Protein AF-A0A9W6T6C4-F1 (afdb_monomer_lite)

Secondary structure (DSSP, 8-state):
---EEEEEEEE-----S-----------------------S-------EEEEEETT--HHHHHHHHHHHHT--GGGEEEEEEPTTS-EEEEPTTS-HHHHHTTS-TTSPEEEEEEE-SS-HHHHHH-------

pLDDT: mean 76.86, std 20.67, range [33.38, 95.81]

Sequence (133 aa):
MVILLLLRITPLVKAQEDEEEFVIVENGKSSHTDESLEADKSAHKSTSFDFWFSVTGDFKGLTKKIGEQIDVDPDFLRLFVITQNNTRLSLKRDQNFRKLLDRVPKSQTVEIQYEVLKVTLSQFEEMVLYQYG

Structure (mmCIF, N/CA/C/O backbone):
data_AF-A0A9W6T6C4-F1
#
_entry.id   AF-A0A9W6T6C4-F1
#
loop_
_atom_site.group_PDB
_atom_site.id
_atom_site.type_symbol
_atom_site.label_atom_id
_atom_site.label_alt_id
_atom_site.label_comp_id
_atom_site.label_asym_id
_atom_site.label_entity_id
_atom_site.label_seq_id
_atom_site.pdbx_PDB_ins_code
_atom_site.Cartn_x
_atom_site.Cartn_y
_atom_site.Cartn_z
_atom_site.occupancy
_atom_site.B_iso_or_equiv
_atom_site.auth_seq_id
_atom_site.auth_comp_id
_atom_site.auth_asym_id
_atom_site.auth_atom_id
_atom_site.pdbx_PDB_model_num
ATOM 1 N N . MET A 1 1 ? 3.109 -18.036 -15.859 1.00 66.50 1 MET A N 1
ATOM 2 C CA . MET A 1 1 ? 4.345 -17.545 -15.211 1.00 66.50 1 MET A CA 1
ATOM 3 C C . MET A 1 1 ? 3.944 -16.520 -14.164 1.00 66.50 1 MET A C 1
ATOM 5 O O . MET A 1 1 ? 3.292 -15.550 -14.526 1.00 66.50 1 MET A O 1
ATOM 9 N N . VAL A 1 2 ? 4.248 -16.764 -12.888 1.00 74.81 2 VAL A N 1
ATOM 10 C CA . VAL A 1 2 ? 3.979 -15.807 -11.801 1.00 74.81 2 VAL A CA 1
ATOM 11 C C . VAL A 1 2 ? 5.206 -14.913 -11.665 1.00 74.81 2 VAL A C 1
ATOM 13 O O . VAL A 1 2 ? 6.318 -15.422 -11.558 1.00 74.81 2 VAL A O 1
ATOM 16 N N . ILE A 1 3 ? 5.017 -13.597 -11.728 1.00 84.44 3 ILE A N 1
ATOM 17 C CA . ILE A 1 3 ? 6.091 -12.619 -11.529 1.00 84.44 3 ILE A CA 1
ATOM 18 C C . ILE A 1 3 ? 5.895 -12.015 -10.143 1.00 84.44 3 ILE A C 1
ATOM 20 O O . ILE A 1 3 ? 4.802 -11.547 -9.818 1.00 84.44 3 ILE A O 1
ATOM 24 N N . LEU A 1 4 ? 6.956 -12.034 -9.343 1.00 88.62 4 LEU A N 1
ATOM 25 C CA . LEU A 1 4 ? 6.980 -11.461 -8.005 1.00 88.62 4 LEU A CA 1
ATOM 26 C C . 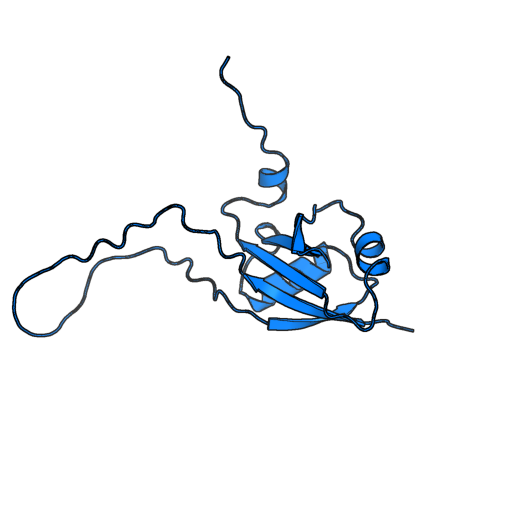LEU A 1 4 ? 7.861 -10.211 -7.996 1.00 88.62 4 LEU A C 1
ATOM 28 O O . LEU A 1 4 ? 8.878 -10.165 -8.687 1.00 88.62 4 LEU A O 1
ATOM 32 N N . LEU A 1 5 ? 7.462 -9.220 -7.207 1.00 90.31 5 LEU A N 1
ATOM 33 C CA . LEU A 1 5 ? 8.268 -8.056 -6.854 1.00 90.31 5 LEU A CA 1
ATOM 34 C C . LEU A 1 5 ? 8.647 -8.151 -5.382 1.00 90.31 5 LEU A C 1
ATOM 36 O O . LEU A 1 5 ? 7.833 -8.584 -4.560 1.00 90.31 5 LEU A O 1
ATOM 40 N N . LEU A 1 6 ? 9.871 -7.740 -5.060 1.00 93.06 6 LEU A N 1
ATOM 41 C CA . LEU A 1 6 ? 10.279 -7.550 -3.676 1.00 93.06 6 LEU A CA 1
ATOM 42 C C . LEU A 1 6 ? 9.729 -6.206 -3.209 1.00 93.06 6 LEU A C 1
ATOM 44 O O . LEU A 1 6 ? 10.066 -5.173 -3.790 1.00 93.06 6 LEU A O 1
ATOM 48 N N . LEU A 1 7 ? 8.875 -6.228 -2.192 1.00 93.94 7 LEU A N 1
ATOM 49 C CA . LEU A 1 7 ? 8.373 -5.025 -1.543 1.00 93.94 7 LEU A CA 1
ATOM 50 C C . LEU A 1 7 ? 9.119 -4.828 -0.229 1.00 93.94 7 LEU A C 1
ATOM 52 O O . LEU A 1 7 ? 9.216 -5.769 0.557 1.00 93.94 7 LEU A O 1
ATOM 56 N N . ARG A 1 8 ? 9.596 -3.607 0.006 1.00 95.12 8 ARG A N 1
ATOM 57 C CA . ARG A 1 8 ? 10.117 -3.151 1.293 1.00 95.12 8 ARG A CA 1
ATOM 58 C C . ARG A 1 8 ? 9.097 -2.233 1.934 1.00 95.12 8 ARG A C 1
ATOM 60 O O . ARG A 1 8 ? 8.805 -1.167 1.393 1.00 95.12 8 ARG A O 1
ATOM 67 N N . ILE A 1 9 ? 8.559 -2.658 3.067 1.00 95.75 9 ILE A N 1
ATOM 68 C CA . ILE A 1 9 ? 7.532 -1.936 3.806 1.00 95.75 9 ILE A CA 1
ATOM 69 C C . ILE A 1 9 ? 8.182 -1.207 4.971 1.00 95.75 9 ILE A C 1
ATOM 71 O O . ILE A 1 9 ? 8.900 -1.816 5.761 1.00 95.75 9 ILE A O 1
ATOM 75 N N . THR A 1 10 ? 7.919 0.090 5.092 1.00 95.00 10 THR A N 1
ATOM 76 C CA . THR A 1 10 ? 8.430 0.925 6.187 1.00 95.00 10 THR A CA 1
ATOM 77 C C . THR A 1 10 ? 7.310 1.802 6.755 1.00 95.00 10 THR A C 1
ATOM 79 O O . THR A 1 10 ? 6.422 2.211 6.005 1.00 95.00 10 THR A O 1
ATOM 82 N N . PRO A 1 11 ? 7.286 2.090 8.065 1.00 93.44 11 PRO A N 1
ATOM 83 C CA . PRO A 1 11 ? 6.330 3.045 8.610 1.00 93.44 11 PRO A CA 1
ATOM 84 C C . PRO A 1 11 ? 6.612 4.447 8.055 1.00 93.44 11 PRO A C 1
ATOM 86 O O . PRO A 1 11 ? 7.766 4.847 7.874 1.00 93.44 11 PRO A O 1
ATOM 89 N N . LEU A 1 12 ? 5.556 5.211 7.791 1.00 90.44 12 LEU A N 1
ATOM 90 C CA . LEU A 1 12 ? 5.666 6.623 7.463 1.00 90.44 12 LEU A CA 1
ATOM 91 C C . LEU A 1 12 ? 6.041 7.385 8.735 1.00 90.44 12 LEU A C 1
ATOM 93 O O . LEU A 1 12 ? 5.198 7.641 9.593 1.00 90.44 12 LEU A O 1
ATOM 97 N N . VAL A 1 13 ? 7.306 7.783 8.834 1.00 80.75 13 VAL A N 1
ATOM 98 C CA . VAL A 1 13 ? 7.745 8.733 9.856 1.00 80.75 13 VAL A CA 1
ATOM 99 C C . VAL A 1 13 ? 7.202 10.104 9.463 1.00 80.75 13 VAL A C 1
ATOM 101 O O . VAL A 1 13 ? 7.653 10.707 8.482 1.00 80.75 13 VAL A O 1
ATOM 104 N N . LYS A 1 14 ? 6.185 10.577 10.187 1.00 67.25 14 LYS A N 1
ATOM 105 C CA . LYS A 1 14 ? 5.788 11.983 10.126 1.00 67.25 14 LYS A CA 1
ATOM 106 C C . LYS A 1 14 ? 6.963 12.772 10.685 1.00 67.25 14 LYS A C 1
ATOM 108 O O . LYS A 1 14 ? 7.433 12.458 11.774 1.00 67.25 14 LYS A O 1
ATOM 113 N N . ALA A 1 15 ? 7.481 13.728 9.918 1.00 49.31 15 ALA A N 1
ATOM 114 C CA . ALA A 1 15 ? 8.375 14.713 10.501 1.00 49.31 15 ALA A CA 1
ATOM 115 C C . ALA A 1 15 ? 7.564 15.382 11.613 1.00 49.31 15 ALA A C 1
ATOM 117 O O . ALA A 1 15 ? 6.524 15.973 11.326 1.00 49.31 15 ALA A O 1
ATOM 118 N N . GLN A 1 16 ? 7.974 15.171 12.860 1.00 41.72 16 GLN A N 1
ATOM 119 C CA . GLN A 1 16 ? 7.546 16.002 13.971 1.00 41.72 16 GLN A CA 1
ATOM 120 C C . GLN A 1 16 ? 7.891 17.435 13.551 1.00 41.72 16 GLN A C 1
ATOM 122 O O . GLN A 1 16 ? 9.066 17.785 13.458 1.00 41.72 16 GLN A O 1
ATOM 127 N N . GLU A 1 17 ? 6.893 18.238 13.186 1.00 39.00 17 GLU A N 1
ATOM 128 C CA . GLU A 1 17 ? 7.014 19.671 13.422 1.00 39.00 17 GLU A CA 1
ATOM 129 C C . GLU A 1 17 ? 7.097 19.793 14.949 1.00 39.00 17 GLU A C 1
ATOM 131 O O . GLU A 1 17 ? 6.103 19.555 15.627 1.00 39.00 17 GLU A O 1
ATOM 136 N N . ASP A 1 18 ? 8.319 19.994 15.451 1.00 42.09 18 ASP A N 1
ATOM 137 C CA . ASP A 1 18 ? 8.692 20.294 16.838 1.00 42.09 18 ASP A CA 1
ATOM 138 C C . ASP A 1 18 ? 7.855 19.594 17.926 1.00 42.09 18 ASP A C 1
ATOM 140 O O . ASP A 1 18 ? 7.064 20.215 18.636 1.00 42.09 18 ASP A O 1
ATOM 144 N N . GLU A 1 19 ? 8.077 18.292 18.132 1.00 45.03 19 GLU A N 1
ATOM 145 C CA . GLU A 1 19 ? 7.795 17.706 19.446 1.00 45.03 19 GLU A CA 1
ATOM 146 C C . GLU A 1 19 ? 8.910 18.163 20.399 1.00 45.03 19 GLU A C 1
ATOM 148 O O . GLU A 1 19 ? 9.965 17.537 20.498 1.00 45.03 19 GLU A O 1
ATOM 153 N N . GLU A 1 20 ? 8.699 19.309 21.054 1.00 42.47 20 GLU A N 1
ATOM 154 C CA . GLU A 1 20 ? 9.503 19.741 22.196 1.00 42.47 20 GLU A CA 1
ATOM 155 C C . GLU A 1 20 ? 9.523 18.618 23.247 1.00 42.47 20 GLU A C 1
ATOM 157 O O . GLU A 1 20 ? 8.515 18.293 23.878 1.00 42.47 20 GLU A O 1
ATOM 162 N N . GLU A 1 21 ? 10.686 17.995 23.423 1.00 42.12 21 GLU A N 1
ATOM 163 C CA . GLU A 1 21 ? 10.930 16.988 24.449 1.00 42.12 21 GLU A CA 1
ATOM 164 C C . GLU A 1 21 ? 10.939 17.678 25.826 1.00 42.12 21 GLU A C 1
ATOM 166 O O . GLU A 1 21 ? 11.946 18.236 26.267 1.00 42.12 21 GLU A O 1
ATOM 171 N N . PHE A 1 22 ? 9.796 17.690 26.520 1.00 45.03 22 PHE A N 1
ATOM 172 C CA . PHE A 1 22 ? 9.722 18.184 27.896 1.00 45.03 22 PHE A CA 1
ATOM 173 C C . PHE A 1 22 ? 10.425 17.203 28.840 1.00 45.03 22 PHE A C 1
ATOM 175 O O . PHE A 1 22 ? 9.835 16.234 29.319 1.00 45.03 22 PHE A O 1
ATOM 182 N N . VAL A 1 23 ? 11.693 17.472 29.155 1.00 42.66 23 VAL A N 1
ATOM 183 C CA . VAL A 1 23 ? 12.398 16.792 30.246 1.00 42.66 23 VAL A CA 1
ATOM 184 C C . VAL A 1 23 ? 11.941 17.408 31.568 1.00 42.66 23 VAL A C 1
ATOM 186 O O . VAL A 1 23 ? 12.329 18.525 31.916 1.00 42.66 23 VAL A O 1
ATOM 189 N N . ILE A 1 24 ? 11.120 16.687 32.333 1.00 47.97 24 ILE A N 1
ATOM 190 C CA . ILE A 1 24 ? 10.843 17.045 33.728 1.00 47.97 24 ILE A CA 1
ATOM 191 C C . ILE A 1 24 ? 12.139 16.821 34.517 1.00 47.97 24 ILE A C 1
ATOM 193 O O . ILE A 1 24 ? 12.537 15.687 34.780 1.00 47.97 24 ILE A O 1
ATOM 197 N N . VAL A 1 25 ? 12.826 17.903 34.883 1.00 43.03 25 VAL A N 1
ATOM 198 C CA . VAL A 1 25 ? 13.979 17.841 35.789 1.00 43.03 25 VAL A CA 1
ATOM 199 C C . VAL A 1 25 ? 13.457 17.821 37.223 1.00 43.03 25 VAL A C 1
ATOM 201 O O . VAL A 1 25 ? 13.326 18.867 37.856 1.00 43.03 25 VAL A O 1
ATOM 204 N N . GLU A 1 26 ? 13.172 16.634 37.757 1.00 39.38 26 GLU A N 1
ATOM 205 C CA . GLU A 1 26 ? 13.032 16.469 39.204 1.00 39.38 26 GLU A CA 1
ATOM 206 C C . GLU A 1 26 ? 14.376 16.098 39.833 1.00 39.38 26 GLU A C 1
ATOM 208 O O . GLU A 1 26 ? 14.974 15.041 39.631 1.00 39.38 26 GLU A O 1
ATOM 213 N N . ASN A 1 27 ? 14.875 17.057 40.602 1.00 40.44 27 ASN A N 1
ATOM 214 C CA . ASN A 1 27 ? 16.086 16.979 41.384 1.00 40.44 27 ASN A CA 1
ATOM 215 C C . ASN A 1 27 ? 15.854 16.098 42.627 1.00 40.44 27 ASN A C 1
ATOM 217 O O . ASN A 1 27 ? 15.318 16.577 43.622 1.00 40.44 27 ASN A O 1
ATOM 221 N N . GLY A 1 28 ? 16.337 14.850 42.611 1.00 39.28 28 GLY A N 1
ATOM 222 C CA . GLY A 1 28 ? 16.707 14.136 43.840 1.00 39.28 28 GLY A CA 1
ATOM 223 C C . GLY A 1 28 ? 16.158 12.717 44.033 1.00 39.28 28 GLY A C 1
ATOM 224 O O . GLY A 1 28 ? 14.984 12.523 44.284 1.00 39.28 28 GLY A O 1
ATOM 225 N N . LYS A 1 29 ? 17.098 11.760 44.065 1.00 38.78 29 LYS A N 1
ATOM 226 C CA . LYS A 1 29 ? 17.130 10.508 44.852 1.00 38.78 29 LYS A CA 1
ATOM 227 C C . LYS A 1 29 ? 15.887 9.586 44.893 1.00 38.78 29 LYS A C 1
ATOM 229 O O . LYS A 1 29 ? 14.920 9.853 45.585 1.00 38.78 29 LYS A O 1
ATOM 234 N N . SER A 1 30 ? 16.181 8.342 44.488 1.00 38.34 30 SER A N 1
ATOM 235 C CA . SER A 1 30 ? 15.818 7.077 45.158 1.00 38.34 30 SER A CA 1
ATOM 236 C C . SER A 1 30 ? 14.454 6.429 44.866 1.00 38.34 30 SER A C 1
ATOM 238 O O . SER A 1 30 ? 13.435 6.849 45.389 1.00 38.34 30 SER A O 1
ATOM 240 N N . SER A 1 31 ? 14.562 5.228 44.275 1.00 35.56 31 SER A N 1
ATOM 241 C CA . SER A 1 31 ? 13.819 3.997 44.608 1.00 35.56 31 SER A CA 1
ATOM 242 C C . SER A 1 31 ? 12.350 3.867 44.184 1.00 35.56 31 SER A C 1
ATOM 244 O O . SER A 1 31 ? 11.471 4.449 44.795 1.00 35.56 31 SER A O 1
ATOM 246 N N . HIS A 1 32 ? 12.139 2.924 43.255 1.00 37.44 32 HIS A N 1
ATOM 247 C CA . HIS A 1 32 ? 11.025 1.970 43.143 1.00 37.44 32 HIS A CA 1
ATOM 248 C C . HIS A 1 32 ? 9.567 2.440 43.320 1.00 37.44 32 HIS A C 1
ATOM 250 O O . HIS A 1 32 ? 9.144 2.801 44.414 1.00 37.44 32 HIS A O 1
ATOM 256 N N .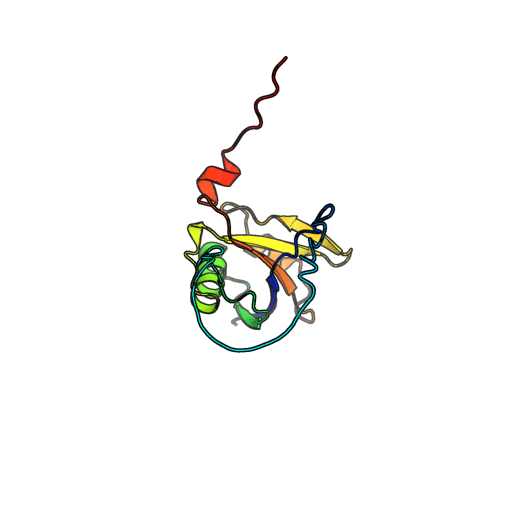 THR A 1 33 ? 8.785 2.060 42.301 1.00 33.38 33 THR A N 1
ATOM 257 C CA . THR A 1 33 ? 7.403 1.526 42.326 1.00 33.38 33 THR A CA 1
ATOM 258 C C . THR A 1 33 ? 6.396 2.404 41.591 1.00 33.38 33 THR A C 1
ATOM 260 O O . THR A 1 33 ? 6.063 3.486 42.050 1.00 33.38 33 THR A O 1
ATOM 263 N N . ASP A 1 34 ? 5.985 1.854 40.447 1.00 45.69 34 ASP A N 1
ATOM 264 C CA . ASP A 1 34 ? 4.672 1.833 39.795 1.00 45.69 34 ASP A CA 1
ATOM 265 C C . ASP A 1 34 ? 3.708 3.032 39.797 1.00 45.69 34 ASP A C 1
ATOM 267 O O . ASP A 1 34 ? 3.480 3.728 40.779 1.00 45.69 34 ASP A O 1
ATOM 271 N N . GLU A 1 35 ? 3.013 3.055 38.657 1.00 44.25 35 GLU A N 1
ATOM 272 C CA . GLU A 1 35 ? 1.752 3.709 38.309 1.00 44.25 35 GLU A CA 1
ATOM 273 C C . GLU A 1 35 ? 1.769 5.135 37.739 1.00 44.25 35 GLU A C 1
ATOM 275 O O . GLU A 1 35 ? 2.301 6.087 38.300 1.00 44.25 35 GLU A O 1
ATOM 280 N N . SER A 1 36 ? 1.024 5.242 36.628 1.00 37.78 36 SER A N 1
ATOM 281 C CA . SER A 1 36 ? 0.694 6.423 35.825 1.00 37.78 36 SER A CA 1
ATOM 282 C C . SER A 1 36 ? 1.832 6.899 34.914 1.00 37.78 36 SER A C 1
ATOM 284 O O . SER A 1 36 ? 2.867 7.359 35.365 1.00 37.78 36 SER A O 1
ATOM 286 N N . LEU A 1 37 ? 1.711 6.835 33.588 1.00 39.66 37 LEU A N 1
ATOM 287 C CA . LEU A 1 37 ? 0.591 7.348 32.801 1.00 39.66 37 LEU A CA 1
ATOM 288 C C . LEU A 1 37 ? 0.334 6.456 31.575 1.00 39.66 37 LEU A C 1
ATOM 290 O O . LEU A 1 37 ? 1.250 6.132 30.822 1.00 39.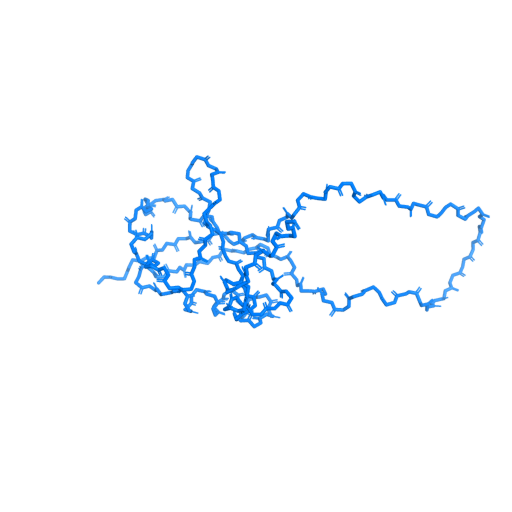66 37 LEU A O 1
ATOM 294 N N . GLU A 1 38 ? -0.930 6.081 31.374 1.00 38.53 38 GLU A N 1
ATOM 295 C CA . GLU A 1 38 ? -1.451 5.453 30.154 1.00 38.53 38 GLU A CA 1
ATOM 296 C C . GLU A 1 38 ? -1.261 6.406 28.956 1.00 38.53 38 GLU A C 1
ATOM 298 O O . GLU A 1 38 ? -2.157 7.167 28.598 1.00 38.53 38 GLU A O 1
ATOM 303 N N . ALA A 1 39 ? -0.080 6.384 28.342 1.00 40.03 39 ALA A N 1
ATOM 304 C CA . ALA A 1 39 ? 0.154 6.967 27.030 1.00 40.03 39 ALA A CA 1
ATOM 305 C C . ALA A 1 39 ? -0.263 5.934 25.975 1.00 40.03 39 ALA A C 1
ATOM 307 O O . ALA A 1 39 ? 0.419 4.932 25.776 1.00 40.03 39 ALA A O 1
ATOM 308 N N . ASP A 1 40 ? -1.440 6.153 25.386 1.00 37.34 40 ASP A N 1
ATOM 309 C CA . ASP A 1 40 ? -1.978 5.529 24.174 1.00 37.34 40 ASP A CA 1
ATOM 310 C C . ASP A 1 40 ? -1.504 4.095 23.871 1.00 37.34 40 ASP A C 1
ATOM 312 O O . ASP A 1 40 ? -0.516 3.851 23.175 1.00 37.34 40 ASP A O 1
ATOM 316 N N . LYS A 1 41 ? -2.315 3.116 24.289 1.00 37.19 41 LYS A N 1
ATOM 317 C CA . LYS A 1 41 ? -2.274 1.717 23.825 1.00 37.19 41 LYS A CA 1
ATOM 318 C C . LYS A 1 41 ? -2.665 1.583 22.340 1.00 37.19 41 LYS A C 1
ATOM 320 O O . LYS A 1 41 ? -3.554 0.818 21.987 1.00 37.19 41 LYS A O 1
ATOM 325 N N . SER A 1 42 ? -1.972 2.294 21.458 1.00 42.59 42 SER A N 1
ATOM 326 C CA . SER A 1 42 ? -1.844 1.946 20.041 1.00 42.59 42 SER A CA 1
ATOM 327 C C . SER A 1 42 ? -0.365 1.841 19.671 1.00 42.59 42 SER A C 1
ATOM 329 O O . SER A 1 42 ? 0.100 2.351 18.657 1.00 42.59 42 SER A O 1
ATOM 331 N N . ALA A 1 43 ? 0.403 1.136 20.506 1.00 45.47 43 ALA A N 1
ATOM 332 C CA . ALA A 1 43 ? 1.732 0.651 20.154 1.00 45.47 43 ALA A CA 1
ATOM 333 C C . ALA A 1 43 ? 1.617 -0.462 19.092 1.00 45.47 43 ALA A C 1
ATOM 335 O O . ALA A 1 43 ? 2.012 -1.607 19.315 1.00 45.47 43 ALA A O 1
ATOM 336 N N . HIS A 1 44 ? 1.033 -0.147 17.931 1.00 53.91 44 HIS A N 1
ATOM 337 C CA . HIS A 1 44 ? 1.204 -0.972 16.747 1.00 53.91 44 HIS A CA 1
ATOM 338 C C . HIS A 1 44 ? 2.704 -1.055 16.498 1.00 53.91 44 HIS A C 1
ATOM 340 O O . HIS A 1 44 ? 3.416 -0.050 16.555 1.00 53.91 44 HIS A O 1
ATOM 346 N N . LYS A 1 45 ? 3.208 -2.272 16.305 1.00 56.28 45 LYS A N 1
ATOM 347 C CA . LYS A 1 45 ? 4.631 -2.525 16.096 1.00 56.28 45 LYS A CA 1
ATOM 348 C C . LYS A 1 45 ? 5.049 -1.839 14.798 1.00 56.28 45 LYS A C 1
ATOM 350 O O . LYS A 1 45 ? 4.950 -2.445 13.733 1.00 56.28 45 LYS A O 1
ATOM 355 N N . SER A 1 46 ? 5.516 -0.594 14.895 1.00 66.38 46 SER A N 1
ATOM 356 C CA . SER A 1 46 ? 6.112 0.185 13.809 1.00 66.38 46 SER A CA 1
ATOM 357 C C . SER A 1 46 ? 7.367 -0.529 13.328 1.00 66.38 46 SER A C 1
ATOM 359 O O . SER A 1 46 ? 8.485 -0.263 13.760 1.00 66.38 46 SER A O 1
ATOM 361 N N . THR A 1 47 ? 7.156 -1.524 12.480 1.00 82.62 47 THR A N 1
ATOM 362 C CA . THR A 1 47 ? 8.171 -2.462 12.028 1.00 82.62 47 THR A CA 1
ATOM 363 C C . THR A 1 47 ? 8.311 -2.337 10.528 1.00 82.62 47 THR A C 1
ATOM 365 O O . THR A 1 47 ? 7.341 -2.099 9.802 1.00 82.62 47 THR A O 1
ATOM 368 N N . SER A 1 48 ? 9.558 -2.437 10.084 1.00 92.12 48 SER A N 1
ATOM 369 C CA . SER A 1 48 ? 9.891 -2.528 8.670 1.00 92.12 48 SER A CA 1
ATOM 370 C C . SER A 1 48 ? 10.083 -3.991 8.316 1.00 92.12 48 SER A C 1
ATOM 372 O O . SER A 1 48 ? 10.644 -4.749 9.109 1.00 92.12 48 SER A O 1
ATOM 374 N N . PHE A 1 49 ? 9.608 -4.397 7.149 1.00 95.12 49 PHE A N 1
ATOM 375 C CA . PHE A 1 49 ? 9.697 -5.782 6.712 1.00 95.12 49 PHE A CA 1
ATOM 376 C C . PHE A 1 49 ? 9.645 -5.876 5.196 1.00 95.12 49 PHE A C 1
ATOM 378 O O . PHE A 1 49 ? 9.051 -5.037 4.517 1.00 95.12 49 PHE A O 1
ATOM 385 N N . ASP A 1 50 ? 10.236 -6.947 4.683 1.00 95.06 50 ASP A N 1
ATOM 386 C CA . ASP A 1 50 ? 10.297 -7.219 3.258 1.00 95.06 50 ASP A CA 1
ATOM 387 C C . ASP A 1 50 ? 9.451 -8.452 2.945 1.00 95.06 50 ASP A C 1
ATOM 389 O O . ASP A 1 50 ? 9.477 -9.445 3.679 1.00 95.06 50 ASP A O 1
ATOM 393 N N . PHE A 1 51 ? 8.709 -8.422 1.841 1.00 94.19 51 PHE A N 1
ATOM 394 C CA . PHE A 1 51 ? 8.038 -9.619 1.343 1.00 94.19 51 PHE A CA 1
ATOM 395 C C . PHE A 1 51 ? 7.850 -9.609 -0.169 1.00 94.19 51 PHE A C 1
ATOM 397 O O . PHE A 1 51 ? 7.822 -8.572 -0.833 1.00 94.19 51 PHE A O 1
ATOM 404 N N . TRP A 1 52 ? 7.678 -10.808 -0.720 1.00 93.12 52 TRP A N 1
ATOM 405 C CA . TRP A 1 52 ? 7.372 -10.998 -2.130 1.00 93.12 52 TRP A CA 1
ATOM 406 C C . TRP A 1 52 ? 5.876 -10.841 -2.398 1.00 93.12 52 TRP A C 1
ATOM 408 O O . TRP A 1 52 ? 5.034 -11.503 -1.777 1.00 93.12 52 TRP A O 1
ATOM 418 N N . PHE A 1 53 ? 5.539 -10.006 -3.377 1.00 91.19 53 PHE A N 1
ATOM 419 C CA . PHE A 1 53 ? 4.162 -9.775 -3.800 1.00 91.19 53 PHE A CA 1
ATOM 420 C C . PHE A 1 53 ? 3.985 -10.008 -5.297 1.00 91.19 53 PHE A C 1
ATOM 422 O O . PHE A 1 53 ? 4.879 -9.732 -6.095 1.00 91.19 53 PHE A O 1
ATOM 429 N N . SER A 1 54 ? 2.821 -10.528 -5.688 1.00 88.75 54 SER A N 1
ATOM 430 C CA . SER A 1 54 ? 2.518 -10.775 -7.099 1.00 88.75 54 SER A CA 1
ATOM 431 C C . SER A 1 54 ? 2.236 -9.470 -7.832 1.00 88.75 54 SER A C 1
ATOM 433 O O . SER A 1 54 ? 1.428 -8.668 -7.371 1.00 88.75 54 SER A O 1
ATOM 435 N N . VAL A 1 55 ? 2.793 -9.308 -9.034 1.00 84.44 55 VAL A N 1
ATOM 436 C CA . VAL A 1 55 ? 2.447 -8.183 -9.931 1.00 84.44 55 VAL A CA 1
ATOM 437 C C . VAL A 1 55 ? 0.975 -8.179 -10.349 1.00 84.44 55 VAL A C 1
ATOM 439 O O . VAL A 1 55 ? 0.448 -7.165 -10.792 1.00 84.44 55 VAL A O 1
ATOM 442 N N . THR A 1 56 ? 0.303 -9.326 -10.233 1.00 86.06 56 THR A N 1
ATOM 443 C CA . THR A 1 56 ? -1.128 -9.467 -10.523 1.00 86.06 56 THR A CA 1
ATOM 444 C C . THR A 1 56 ? -2.007 -9.224 -9.299 1.00 86.06 56 THR A C 1
ATOM 446 O O . THR A 1 56 ? -3.216 -9.413 -9.396 1.00 86.06 56 THR A O 1
ATOM 449 N N . GLY A 1 57 ? -1.416 -8.897 -8.147 1.00 85.06 57 GLY A N 1
ATOM 450 C CA . GLY A 1 57 ? -2.159 -8.592 -6.933 1.00 85.06 57 GLY A CA 1
ATOM 451 C C . GLY A 1 57 ? -2.872 -7.246 -7.022 1.00 85.06 57 GLY A C 1
ATOM 452 O O . GLY A 1 57 ? -2.534 -6.386 -7.837 1.00 85.06 57 GLY A O 1
ATOM 453 N N . ASP A 1 58 ? -3.872 -7.074 -6.170 1.00 89.94 58 ASP A N 1
ATOM 454 C CA . ASP A 1 58 ? -4.649 -5.851 -6.041 1.00 89.94 58 ASP A CA 1
ATOM 455 C C . ASP A 1 58 ? -4.311 -5.112 -4.739 1.00 89.94 58 ASP A C 1
ATOM 457 O O . ASP A 1 58 ? -3.589 -5.606 -3.866 1.00 89.94 58 ASP A O 1
ATOM 461 N N . PHE A 1 59 ? -4.837 -3.894 -4.622 1.00 91.12 59 PHE A N 1
ATOM 462 C CA . PHE A 1 59 ? -4.652 -3.059 -3.438 1.00 91.12 59 PHE A CA 1
ATOM 463 C C . PHE A 1 59 ? -5.171 -3.746 -2.165 1.00 91.12 59 PHE A C 1
ATOM 465 O O . PHE A 1 59 ? -4.520 -3.698 -1.122 1.00 91.12 59 PHE A O 1
ATOM 472 N N . LYS A 1 60 ? -6.307 -4.448 -2.262 1.00 92.12 60 LYS A N 1
ATOM 473 C CA . LYS A 1 60 ? -6.917 -5.182 -1.146 1.00 92.12 60 LYS A CA 1
ATOM 474 C C . LYS A 1 60 ? -6.026 -6.322 -0.647 1.00 92.12 60 LYS A C 1
ATOM 476 O O . LYS A 1 60 ? -5.851 -6.495 0.554 1.00 92.12 60 LYS A O 1
ATOM 481 N N . GLY A 1 61 ? -5.436 -7.101 -1.550 1.00 92.38 61 GLY A N 1
ATOM 482 C CA . GLY A 1 61 ? -4.510 -8.172 -1.195 1.00 92.38 61 GLY A CA 1
ATOM 483 C C . GLY A 1 61 ? -3.214 -7.649 -0.580 1.00 92.38 61 GLY A C 1
ATOM 484 O O . GLY A 1 61 ? -2.666 -8.285 0.320 1.00 92.38 61 GLY A O 1
ATOM 485 N N . LEU A 1 62 ? -2.734 -6.488 -1.035 1.00 92.50 62 LEU A N 1
ATOM 486 C CA . LEU A 1 62 ? -1.553 -5.844 -0.468 1.00 92.50 62 LEU A CA 1
ATOM 487 C C . LEU A 1 62 ? -1.808 -5.344 0.960 1.00 92.50 62 LEU A C 1
ATOM 489 O O . LEU A 1 62 ? -1.073 -5.710 1.874 1.00 92.50 62 LEU A O 1
ATOM 493 N N . THR A 1 63 ? -2.850 -4.532 1.147 1.00 94.00 63 THR A N 1
ATOM 494 C CA . THR A 1 63 ? -3.234 -3.982 2.458 1.00 94.00 63 THR A CA 1
ATOM 495 C C . THR A 1 63 ? -3.544 -5.086 3.457 1.00 94.00 63 THR A C 1
ATOM 497 O O . THR A 1 63 ? -3.078 -5.011 4.587 1.00 94.00 63 THR A O 1
ATOM 500 N N . LYS A 1 64 ? -4.214 -6.165 3.028 1.00 95.44 64 LYS A N 1
ATOM 501 C CA . LYS A 1 64 ? -4.438 -7.350 3.863 1.00 95.44 64 LYS A CA 1
ATOM 502 C C . LYS A 1 64 ? -3.136 -7.955 4.389 1.00 95.44 64 LYS A C 1
ATOM 504 O O . LYS A 1 64 ? -3.008 -8.150 5.591 1.00 95.44 64 LYS A O 1
ATOM 509 N N . LYS A 1 65 ? -2.161 -8.216 3.512 1.00 94.38 65 LYS A N 1
ATOM 510 C CA . LYS A 1 65 ? -0.868 -8.787 3.925 1.00 94.38 65 LYS A CA 1
ATOM 511 C C . LYS A 1 65 ? -0.090 -7.872 4.865 1.00 94.38 65 LYS A C 1
ATOM 513 O O . LYS A 1 65 ? 0.558 -8.358 5.783 1.00 94.38 65 LYS A O 1
ATOM 518 N N . ILE A 1 66 ? -0.118 -6.563 4.614 1.00 94.50 66 ILE A N 1
ATOM 519 C CA . ILE A 1 66 ? 0.548 -5.588 5.483 1.00 94.50 66 ILE A CA 1
ATOM 520 C C . ILE A 1 66 ? -0.143 -5.568 6.848 1.00 94.50 66 ILE A C 1
ATOM 522 O O . ILE A 1 66 ? 0.542 -5.707 7.854 1.00 94.50 66 ILE A O 1
ATOM 526 N N . GLY A 1 67 ? -1.475 -5.469 6.875 1.00 94.25 67 GLY A N 1
ATOM 527 C CA . GLY A 1 67 ? -2.285 -5.440 8.093 1.00 94.25 67 GLY A CA 1
ATOM 528 C C . GLY A 1 67 ? -2.112 -6.678 8.968 1.00 94.25 67 GLY A C 1
ATOM 529 O O . GLY A 1 67 ? -1.890 -6.542 10.164 1.00 94.25 67 GLY A O 1
ATOM 530 N N . GLU A 1 68 ? -2.088 -7.873 8.371 1.00 94.00 68 GLU A N 1
ATOM 531 C CA . GLU A 1 68 ? -1.778 -9.124 9.083 1.00 94.00 68 GLU A CA 1
ATOM 532 C C . GLU A 1 68 ? -0.396 -9.085 9.753 1.00 94.00 68 GLU A C 1
ATOM 534 O O . GLU A 1 68 ? -0.219 -9.623 10.843 1.00 94.00 68 GLU A O 1
ATOM 539 N N . GLN A 1 69 ? 0.584 -8.433 9.121 1.00 93.50 69 GLN A N 1
ATOM 540 C CA . GLN A 1 69 ? 1.958 -8.411 9.611 1.00 93.50 69 GLN A CA 1
ATOM 541 C C . GLN A 1 69 ? 2.198 -7.396 10.734 1.00 93.50 69 GLN A C 1
ATOM 543 O O . GLN A 1 69 ? 3.081 -7.609 11.566 1.00 93.50 69 GLN A O 1
ATOM 548 N N . ILE A 1 70 ? 1.421 -6.310 10.768 1.00 92.31 70 ILE A N 1
ATOM 549 C CA . ILE A 1 70 ? 1.519 -5.261 11.797 1.00 92.31 70 ILE A CA 1
ATOM 550 C C . ILE A 1 70 ? 0.353 -5.267 12.795 1.00 92.31 70 ILE A C 1
ATOM 552 O O . ILE A 1 70 ? 0.304 -4.395 13.661 1.00 92.31 70 ILE A O 1
ATOM 556 N N . ASP A 1 71 ? -0.546 -6.249 12.692 1.00 92.62 71 ASP A N 1
ATOM 557 C CA . ASP A 1 71 ? -1.747 -6.402 13.522 1.00 92.62 71 ASP A CA 1
ATOM 558 C C . ASP A 1 71 ? -2.666 -5.164 13.466 1.00 92.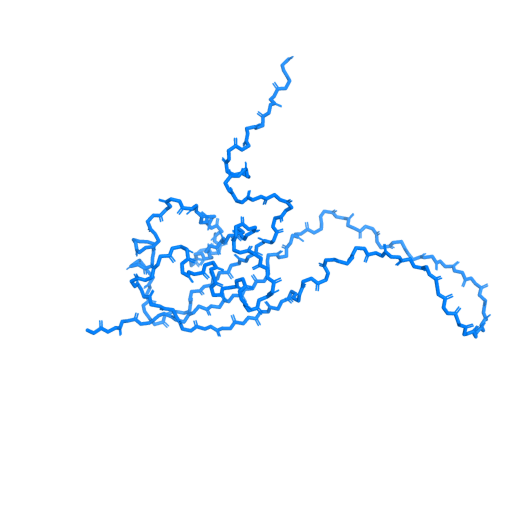62 71 ASP A C 1
ATOM 560 O O . ASP A 1 71 ? -3.005 -4.546 14.476 1.00 92.62 71 ASP A O 1
ATOM 564 N N . VAL A 1 72 ? -3.008 -4.750 12.239 1.00 93.50 72 VAL A N 1
ATOM 565 C CA . VAL A 1 72 ? -3.876 -3.598 11.941 1.00 93.50 72 VAL A CA 1
ATOM 566 C C . VAL A 1 72 ? -4.927 -3.997 10.911 1.00 93.50 72 VAL A C 1
ATOM 568 O O . VAL A 1 72 ? -4.631 -4.698 9.941 1.00 93.50 72 VAL A O 1
ATOM 571 N N . ASP A 1 73 ? -6.153 -3.508 11.092 1.00 95.19 73 ASP A N 1
ATOM 572 C CA . ASP A 1 73 ? -7.217 -3.674 10.105 1.00 95.19 73 ASP A CA 1
ATOM 573 C C . ASP A 1 73 ? -6.831 -2.979 8.773 1.00 95.19 73 ASP A C 1
ATOM 575 O O . ASP A 1 73 ? -6.514 -1.783 8.769 1.00 95.19 73 ASP A O 1
ATOM 579 N N . PRO A 1 74 ? -6.845 -3.701 7.632 1.00 95.50 74 PRO A N 1
ATOM 580 C CA . PRO A 1 74 ? -6.484 -3.164 6.319 1.00 95.50 74 PRO A CA 1
ATOM 581 C C . PRO A 1 74 ? -7.232 -1.891 5.917 1.00 95.50 74 PRO A C 1
ATOM 583 O O . PRO A 1 74 ? -6.668 -1.072 5.189 1.00 95.50 74 PRO A O 1
ATOM 586 N N . ASP A 1 75 ? -8.465 -1.704 6.392 1.00 95.81 75 ASP A N 1
ATOM 587 C CA . ASP A 1 75 ? -9.272 -0.526 6.074 1.00 95.81 75 ASP A CA 1
ATOM 588 C C . ASP A 1 75 ? -8.735 0.748 6.737 1.00 95.81 75 ASP A C 1
ATOM 590 O O . ASP A 1 75 ? -9.109 1.842 6.329 1.00 95.81 75 ASP A O 1
ATOM 594 N N . PHE A 1 76 ? -7.827 0.642 7.708 1.00 95.50 76 PHE A N 1
ATOM 595 C CA . PHE A 1 76 ? -7.167 1.776 8.363 1.00 95.50 76 PHE A CA 1
ATOM 596 C C . PHE A 1 76 ? -5.761 2.034 7.812 1.00 95.50 76 PHE A C 1
ATOM 598 O O . PHE A 1 76 ? -5.051 2.904 8.315 1.00 95.50 76 PHE A O 1
ATOM 605 N N . LEU A 1 77 ? -5.333 1.304 6.778 1.00 95.00 77 LEU A N 1
ATOM 606 C CA . LEU A 1 77 ? -4.010 1.476 6.191 1.00 95.00 77 LEU A CA 1
ATOM 607 C C . LEU A 1 77 ? -4.036 2.419 5.004 1.00 95.00 77 LEU A C 1
ATOM 609 O O . LEU A 1 77 ? -4.662 2.162 3.975 1.00 95.00 77 LEU A O 1
ATOM 613 N N . ARG A 1 78 ? -3.233 3.473 5.106 1.00 94.62 78 ARG A N 1
ATOM 614 C CA . ARG A 1 78 ? -2.869 4.308 3.971 1.00 94.62 78 ARG A CA 1
ATOM 615 C C . ARG A 1 78 ? -1.474 3.942 3.500 1.00 94.62 78 ARG A C 1
ATOM 617 O O . ARG A 1 78 ? -0.538 3.895 4.292 1.00 94.62 78 ARG A O 1
ATOM 624 N N . LEU A 1 79 ? -1.334 3.695 2.203 1.00 94.62 79 LEU A N 1
ATOM 625 C CA . LEU A 1 79 ? -0.075 3.264 1.603 1.00 94.62 79 LEU A CA 1
ATOM 626 C C . LEU A 1 79 ? 0.475 4.324 0.650 1.00 94.62 79 LEU A C 1
ATOM 628 O O . LEU A 1 79 ? -0.274 5.000 -0.057 1.00 94.62 79 LEU A O 1
ATOM 632 N N . PHE A 1 80 ? 1.797 4.417 0.580 1.00 93.06 80 PHE A N 1
ATOM 633 C CA . PHE A 1 80 ? 2.520 5.309 -0.316 1.00 93.06 80 PHE A CA 1
ATOM 634 C C . PHE A 1 80 ? 3.597 4.523 -1.045 1.00 93.06 80 PHE A C 1
ATOM 636 O O . PHE A 1 80 ? 4.359 3.803 -0.413 1.00 93.06 80 PHE A O 1
ATOM 643 N N . VAL A 1 81 ? 3.700 4.684 -2.359 1.00 91.38 81 VAL A N 1
ATOM 644 C CA . VAL A 1 81 ? 4.836 4.154 -3.123 1.00 91.38 81 VAL A CA 1
ATOM 645 C C . VAL A 1 81 ? 5.890 5.240 -3.240 1.00 91.38 81 VAL A C 1
ATOM 647 O O . VAL A 1 81 ? 5.568 6.379 -3.591 1.00 91.38 81 VAL A O 1
ATOM 650 N N . ILE A 1 82 ? 7.140 4.878 -2.966 1.00 89.94 82 ILE A N 1
ATOM 651 C CA . ILE A 1 82 ? 8.289 5.755 -3.168 1.00 89.94 82 ILE A CA 1
ATOM 652 C C . ILE A 1 82 ? 8.808 5.528 -4.581 1.00 89.94 82 ILE A C 1
ATOM 654 O O . ILE A 1 82 ? 9.205 4.426 -4.964 1.00 89.94 82 ILE A O 1
ATOM 658 N N . THR A 1 83 ? 8.744 6.569 -5.399 1.00 83.94 83 THR A N 1
ATOM 659 C CA . THR A 1 83 ? 9.241 6.532 -6.773 1.00 83.94 83 THR A CA 1
ATOM 660 C C . THR A 1 83 ? 10.756 6.738 -6.812 1.00 83.94 83 THR A C 1
ATOM 662 O O . THR A 1 83 ? 11.370 7.196 -5.852 1.00 83.94 83 THR A O 1
ATOM 665 N N . GLN A 1 84 ? 11.383 6.450 -7.956 1.00 78.12 84 GLN A N 1
ATOM 666 C CA . GLN A 1 84 ? 12.841 6.566 -8.132 1.00 78.12 84 GLN A CA 1
ATOM 667 C C . GLN A 1 84 ? 13.398 7.977 -7.870 1.00 78.12 84 GLN A C 1
ATOM 669 O O . GLN A 1 84 ? 14.550 8.121 -7.481 1.00 78.12 84 GLN A O 1
ATOM 674 N N . ASN A 1 85 ? 12.587 9.018 -8.062 1.00 82.88 85 ASN A N 1
ATOM 675 C CA . ASN A 1 85 ? 12.922 10.407 -7.736 1.00 82.88 85 ASN A CA 1
ATOM 676 C C . ASN A 1 85 ? 12.562 10.786 -6.283 1.00 82.88 85 ASN A C 1
ATOM 678 O O . ASN A 1 85 ? 12.351 11.962 -5.995 1.00 82.88 85 ASN A O 1
ATOM 682 N N . ASN A 1 86 ? 12.431 9.800 -5.391 1.00 80.38 86 ASN A N 1
ATOM 683 C CA . ASN A 1 86 ? 12.087 9.961 -3.978 1.00 80.38 86 ASN A CA 1
ATOM 684 C C . ASN A 1 86 ? 10.764 10.718 -3.732 1.00 80.38 86 ASN A C 1
ATOM 686 O O . ASN A 1 86 ? 10.577 11.360 -2.700 1.00 80.38 86 ASN A O 1
ATOM 690 N N . THR A 1 87 ? 9.840 10.680 -4.697 1.00 84.81 87 THR A N 1
ATOM 691 C CA . THR A 1 87 ? 8.512 11.286 -4.550 1.00 84.81 87 THR A CA 1
ATOM 692 C C . THR A 1 87 ? 7.554 10.268 -3.938 1.00 84.81 87 THR A C 1
ATOM 694 O O . THR A 1 87 ? 7.559 9.090 -4.294 1.00 84.81 87 THR A O 1
ATOM 697 N N . ARG A 1 88 ? 6.713 10.723 -3.006 1.00 89.19 88 ARG A N 1
ATOM 698 C CA . ARG A 1 88 ? 5.685 9.887 -2.379 1.00 89.19 88 ARG A CA 1
ATOM 699 C C . ARG A 1 88 ? 4.399 9.958 -3.187 1.00 89.19 88 ARG A C 1
ATOM 701 O O . ARG A 1 88 ? 3.803 11.027 -3.308 1.00 89.19 88 ARG A O 1
ATOM 708 N N . LEU A 1 89 ? 3.945 8.820 -3.700 1.00 89.00 89 LEU A N 1
ATOM 709 C CA . LEU A 1 89 ? 2.643 8.701 -4.347 1.00 89.00 89 LEU A CA 1
ATOM 710 C C . LEU A 1 89 ? 1.680 7.944 -3.432 1.00 89.00 89 LEU A C 1
ATOM 712 O O . LEU A 1 89 ? 1.870 6.754 -3.193 1.00 89.00 89 LEU A O 1
ATOM 716 N N . SER A 1 90 ? 0.638 8.623 -2.942 1.00 90.56 90 SER A N 1
ATOM 717 C CA . SER A 1 90 ? -0.438 7.983 -2.171 1.00 90.56 90 SER A CA 1
ATOM 718 C C . SER A 1 90 ? -1.181 6.989 -3.060 1.00 90.56 90 SER A C 1
ATOM 720 O O . SER A 1 90 ? -1.670 7.361 -4.129 1.00 90.56 90 SER A O 1
ATOM 722 N N . LEU A 1 91 ? -1.291 5.746 -2.600 1.00 90.62 91 LEU A N 1
ATOM 723 C CA . LEU A 1 91 ? -2.113 4.732 -3.243 1.00 90.62 91 LEU A CA 1
ATOM 724 C C . LEU A 1 91 ? -3.567 4.939 -2.838 1.00 90.62 91 LEU A C 1
ATOM 726 O O . LEU A 1 91 ? -3.871 4.948 -1.647 1.00 90.62 91 LEU A O 1
ATOM 730 N N . LYS A 1 92 ? -4.443 5.115 -3.828 1.00 89.12 92 LYS A N 1
ATOM 731 C CA . LYS A 1 92 ? -5.890 5.176 -3.589 1.00 89.12 92 LYS A CA 1
ATOM 732 C C . LYS A 1 92 ? -6.501 3.785 -3.626 1.00 89.12 92 LYS A C 1
ATOM 734 O O . LYS A 1 92 ? -6.034 2.945 -4.401 1.00 89.12 92 LYS A O 1
ATOM 739 N N . ARG A 1 93 ? -7.600 3.579 -2.896 1.00 86.50 93 ARG A N 1
ATOM 740 C CA . ARG A 1 93 ? -8.338 2.303 -2.899 1.00 86.50 93 ARG A CA 1
ATOM 741 C C . ARG A 1 93 ? -8.714 1.838 -4.312 1.00 86.50 93 ARG A C 1
ATOM 743 O O . ARG A 1 93 ? -8.518 0.675 -4.653 1.00 86.50 93 ARG A O 1
ATOM 750 N N . ASP A 1 94 ? -9.191 2.764 -5.142 1.00 82.62 94 ASP A N 1
ATOM 751 C CA . ASP A 1 94 ? -9.685 2.472 -6.497 1.00 8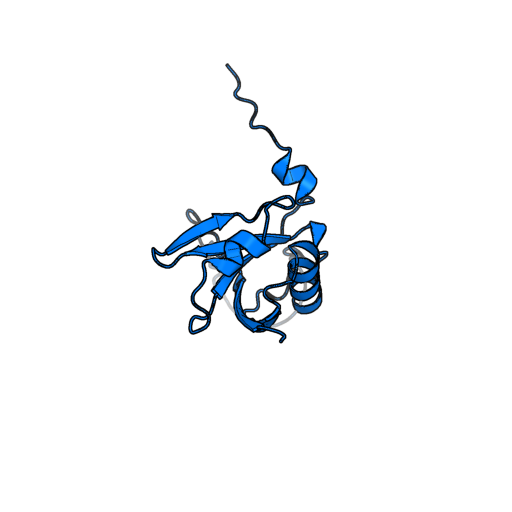2.62 94 ASP A CA 1
ATOM 752 C C . ASP A 1 94 ? -8.596 2.597 -7.577 1.00 82.62 94 ASP A C 1
ATOM 754 O O . ASP A 1 94 ? -8.862 2.524 -8.782 1.00 82.62 94 ASP A O 1
ATOM 758 N N . GLN A 1 95 ? -7.339 2.813 -7.175 1.00 79.88 95 GLN A N 1
ATOM 759 C CA . GLN A 1 95 ? -6.246 2.937 -8.125 1.00 79.88 95 GLN A CA 1
ATOM 760 C C . GLN A 1 95 ? -5.948 1.587 -8.778 1.00 79.88 95 GLN A C 1
ATOM 762 O O . GLN A 1 95 ? -5.897 0.540 -8.133 1.00 79.88 95 GLN A O 1
ATOM 767 N N . ASN A 1 96 ? -5.669 1.611 -10.083 1.00 79.88 96 ASN A N 1
ATOM 768 C CA . ASN A 1 96 ? -5.216 0.423 -10.794 1.00 79.88 96 ASN A CA 1
ATOM 769 C C . ASN A 1 96 ? -3.777 0.076 -10.376 1.00 79.88 96 ASN A C 1
ATOM 771 O O . ASN A 1 96 ? -2.807 0.485 -11.019 1.00 79.88 96 ASN A O 1
ATOM 775 N N . PHE A 1 97 ? -3.660 -0.666 -9.276 1.00 80.00 97 PHE A N 1
ATOM 776 C CA . PHE A 1 97 ? -2.392 -1.039 -8.659 1.00 80.00 97 PHE A CA 1
ATOM 777 C C . PHE A 1 97 ? -1.484 -1.813 -9.621 1.00 80.00 97 PHE A C 1
ATOM 779 O O . PHE A 1 97 ? -0.286 -1.555 -9.701 1.00 80.00 97 PHE A O 1
ATOM 786 N N . ARG A 1 98 ? -2.072 -2.673 -10.460 1.00 79.44 98 ARG A N 1
ATOM 787 C CA . ARG A 1 98 ? -1.348 -3.410 -11.500 1.00 79.44 98 ARG A CA 1
ATOM 788 C C . ARG A 1 98 ? -0.631 -2.484 -12.483 1.00 79.44 98 ARG A C 1
ATOM 790 O O . ARG A 1 98 ? 0.558 -2.658 -12.714 1.00 79.44 98 ARG A O 1
ATOM 797 N N . LYS A 1 99 ? -1.316 -1.462 -13.014 1.00 82.06 99 LYS A N 1
ATOM 798 C CA . LYS A 1 99 ? -0.689 -0.481 -13.923 1.00 82.06 99 LYS A CA 1
ATOM 799 C C . LYS A 1 99 ? 0.463 0.277 -13.265 1.00 82.06 99 LYS A C 1
ATOM 801 O O . LYS A 1 99 ? 1.375 0.712 -13.965 1.00 82.06 99 LYS A O 1
ATOM 806 N N . LEU A 1 100 ? 0.397 0.480 -11.951 1.00 80.00 100 LEU A N 1
ATOM 807 C CA . LEU A 1 100 ? 1.465 1.121 -11.192 1.00 80.00 100 LEU A CA 1
ATOM 808 C C . LEU A 1 100 ? 2.674 0.186 -11.068 1.00 80.00 100 LEU A C 1
ATOM 810 O O . LEU A 1 100 ? 3.788 0.604 -11.372 1.00 80.00 100 LEU A O 1
ATOM 814 N N . LEU A 1 101 ? 2.451 -1.080 -10.710 1.00 79.19 101 LEU A N 1
ATOM 815 C CA . LEU A 1 101 ? 3.511 -2.085 -10.596 1.00 79.19 101 LEU A CA 1
ATOM 816 C C . LEU A 1 101 ? 4.154 -2.454 -11.939 1.00 79.19 101 LEU A C 1
ATOM 818 O O . LEU A 1 101 ? 5.359 -2.681 -11.983 1.00 79.19 101 LEU A O 1
ATOM 822 N N . ASP A 1 102 ? 3.392 -2.460 -13.038 1.00 78.56 102 ASP A N 1
ATOM 823 C CA . ASP A 1 102 ? 3.903 -2.753 -14.388 1.00 78.56 102 ASP A CA 1
ATOM 824 C C . ASP A 1 102 ? 4.984 -1.752 -14.843 1.00 78.56 102 ASP A C 1
ATOM 826 O O . ASP A 1 102 ? 5.775 -2.053 -15.737 1.00 78.56 102 ASP A O 1
ATOM 830 N N . ARG A 1 103 ? 5.037 -0.561 -14.232 1.00 78.19 103 ARG A N 1
ATOM 831 C CA . ARG A 1 103 ? 6.060 0.460 -14.509 1.00 78.19 103 ARG A CA 1
ATOM 832 C C . ARG A 1 103 ? 7.343 0.267 -13.708 1.00 78.19 103 ARG A C 1
ATOM 834 O O . ARG A 1 103 ? 8.329 0.943 -13.995 1.00 78.19 103 ARG A O 1
ATOM 841 N N . VAL A 1 104 ? 7.339 -0.607 -12.705 1.00 79.12 104 VAL A N 1
ATOM 842 C CA . VAL A 1 104 ? 8.490 -0.796 -11.827 1.00 79.12 104 VAL A CA 1
ATOM 843 C C . VAL A 1 104 ? 9.438 -1.834 -12.436 1.00 79.12 104 VAL A C 1
ATOM 845 O O . VAL A 1 104 ? 9.005 -2.945 -12.761 1.00 79.12 104 VAL A O 1
ATOM 848 N N . PRO A 1 105 ? 10.737 -1.516 -12.607 1.00 80.31 105 PRO A N 1
ATOM 849 C CA . PRO A 1 105 ? 11.714 -2.496 -13.061 1.00 80.31 105 PRO A CA 1
ATOM 850 C C . PRO A 1 105 ? 11.740 -3.711 -12.130 1.00 80.31 105 PRO A C 1
ATOM 852 O O . PRO A 1 105 ? 11.903 -3.575 -10.922 1.00 80.31 105 PRO A O 1
ATOM 855 N N . LYS A 1 106 ? 11.632 -4.919 -12.692 1.00 78.75 106 LYS A N 1
ATOM 856 C CA . LYS A 1 106 ? 11.567 -6.172 -11.911 1.00 78.75 106 LYS A CA 1
ATOM 857 C C . LYS A 1 106 ? 12.835 -6.470 -11.107 1.00 78.75 106 LYS A C 1
ATOM 859 O O . LYS A 1 106 ? 12.798 -7.282 -10.192 1.00 78.75 106 LYS A O 1
ATOM 864 N N . SER A 1 107 ? 13.954 -5.851 -11.473 1.00 81.88 107 SER A N 1
ATOM 865 C CA . SER A 1 107 ? 15.224 -5.938 -10.751 1.00 81.88 107 SER A CA 1
ATOM 866 C C . SER A 1 107 ? 15.274 -5.043 -9.510 1.00 81.88 107 SER A C 1
ATOM 868 O O . SER A 1 107 ? 16.243 -5.117 -8.759 1.00 81.88 107 SER A O 1
ATOM 870 N N . GLN A 1 108 ? 14.277 -4.179 -9.305 1.00 84.31 108 GLN A N 1
ATOM 871 C CA . GLN A 1 108 ? 14.263 -3.195 -8.233 1.00 84.31 108 GLN A CA 1
ATOM 872 C C . GLN A 1 108 ? 13.330 -3.626 -7.096 1.00 84.31 108 GLN A C 1
ATOM 874 O O . GLN A 1 108 ? 12.263 -4.198 -7.317 1.00 84.31 108 GLN A O 1
ATOM 879 N N . THR A 1 109 ? 13.739 -3.318 -5.865 1.00 90.12 109 THR A N 1
ATOM 880 C CA . THR A 1 109 ? 12.852 -3.374 -4.698 1.00 90.12 109 THR A CA 1
ATOM 881 C C . THR A 1 109 ? 11.883 -2.199 -4.748 1.00 90.12 109 THR A C 1
ATOM 883 O O . THR A 1 109 ? 12.305 -1.059 -4.938 1.00 90.12 109 THR A O 1
ATOM 886 N N . VAL A 1 110 ? 10.593 -2.467 -4.581 1.00 91.31 110 VAL A N 1
ATOM 887 C CA . VAL A 1 110 ? 9.578 -1.415 -4.486 1.00 91.31 110 VAL A CA 1
ATOM 888 C C . VAL A 1 110 ? 9.480 -0.982 -3.036 1.00 91.31 110 VAL A C 1
ATOM 890 O O . VAL A 1 110 ? 9.177 -1.794 -2.164 1.00 91.31 110 VAL A O 1
ATOM 893 N N . GLU A 1 111 ? 9.719 0.293 -2.778 1.00 93.12 111 GLU A N 1
ATOM 894 C CA . GLU A 1 111 ? 9.579 0.852 -1.441 1.00 93.12 111 GLU A CA 1
ATOM 895 C C . GLU A 1 111 ? 8.150 1.346 -1.232 1.00 93.12 111 GLU A C 1
ATOM 897 O O . GLU A 1 111 ? 7.615 2.136 -2.018 1.00 93.12 111 GLU A O 1
ATOM 902 N N . ILE A 1 112 ? 7.526 0.849 -0.167 1.00 93.88 112 ILE A N 1
ATOM 903 C CA . ILE A 1 112 ? 6.183 1.226 0.252 1.00 93.88 112 ILE A CA 1
ATOM 904 C C . ILE A 1 112 ? 6.254 1.735 1.685 1.00 93.88 112 ILE A C 1
ATOM 906 O O . ILE A 1 112 ? 6.801 1.080 2.573 1.00 93.88 112 ILE A O 1
ATOM 910 N N . GLN A 1 113 ? 5.672 2.905 1.908 1.00 94.75 113 GLN A N 1
ATOM 911 C CA . GLN A 1 113 ? 5.442 3.447 3.238 1.00 94.75 113 GLN A CA 1
ATOM 912 C C . GLN A 1 113 ? 3.992 3.227 3.653 1.00 94.75 113 GLN A C 1
ATOM 914 O O . GLN A 1 113 ? 3.096 3.332 2.813 1.00 94.75 113 GLN A O 1
ATOM 919 N N . TYR A 1 114 ? 3.753 2.936 4.929 1.00 94.75 114 TYR A N 1
ATOM 920 C CA . TYR A 1 114 ? 2.402 2.825 5.480 1.00 94.75 114 TYR A CA 1
ATOM 921 C C . TYR A 1 114 ? 2.158 3.829 6.601 1.00 94.75 114 TYR A C 1
ATOM 923 O O . TYR A 1 114 ? 3.047 4.148 7.382 1.00 94.75 114 TYR A O 1
ATOM 931 N N . GLU A 1 115 ? 0.922 4.290 6.700 1.00 93.81 115 GLU A N 1
ATOM 932 C CA . GLU A 1 115 ? 0.402 5.082 7.805 1.00 93.81 115 GLU A CA 1
ATOM 933 C C . GLU A 1 115 ? -0.860 4.390 8.330 1.00 93.81 115 GLU A C 1
ATOM 935 O O . GLU A 1 115 ? -1.742 4.032 7.546 1.00 93.81 115 GLU A O 1
ATOM 940 N N . VAL A 1 116 ? -0.939 4.209 9.650 1.00 93.56 116 VAL A N 1
ATOM 941 C CA . VAL A 1 116 ? -2.164 3.758 10.318 1.00 93.56 116 VAL A CA 1
ATOM 942 C C . VAL A 1 116 ? -3.033 4.983 10.587 1.00 93.56 116 VAL A C 1
ATOM 944 O O . VAL A 1 116 ? -2.619 5.922 11.270 1.00 93.56 116 VAL A O 1
ATOM 947 N N . LEU A 1 117 ? -4.226 4.995 10.008 1.00 92.31 117 LEU A N 1
ATOM 948 C CA . LEU A 1 117 ? -5.193 6.074 10.138 1.00 92.31 117 LEU A CA 1
ATOM 949 C C . LEU A 1 117 ? -6.052 5.893 11.396 1.00 92.31 117 LEU A C 1
ATOM 951 O O . LEU A 1 117 ? -6.295 4.781 11.853 1.00 92.31 117 LEU A O 1
ATOM 955 N N . LYS A 1 118 ? -6.580 7.004 11.922 1.00 91.25 118 LYS A N 1
ATOM 956 C CA . LYS A 1 118 ? -7.585 6.996 13.006 1.00 91.25 118 LYS A CA 1
ATOM 957 C C . LYS A 1 118 ? -9.017 6.752 12.505 1.00 91.25 118 LYS A C 1
ATOM 959 O O . LYS A 1 118 ? -9.920 6.519 13.300 1.00 91.25 118 LYS A O 1
ATOM 964 N N . VAL A 1 119 ? -9.225 6.847 11.195 1.00 92.19 119 VAL A N 1
ATOM 965 C CA . VAL A 1 119 ? -10.492 6.609 10.491 1.00 92.19 119 VAL A CA 1
ATOM 966 C C . VAL A 1 119 ? -10.233 5.647 9.339 1.00 92.19 119 VAL A C 1
ATOM 968 O O . VAL A 1 119 ? -9.084 5.463 8.940 1.00 92.19 119 VAL A O 1
ATOM 971 N N . THR A 1 120 ? -11.281 5.053 8.774 1.00 94.69 120 THR A N 1
ATOM 972 C CA . THR A 1 120 ? -11.105 4.186 7.600 1.00 94.69 120 THR A CA 1
ATOM 973 C C . THR A 1 120 ? -10.571 4.980 6.405 1.00 94.69 120 THR A C 1
ATOM 975 O O . THR A 1 120 ? -10.843 6.174 6.258 1.00 94.69 120 THR A O 1
ATOM 978 N N . LEU A 1 121 ? -9.851 4.316 5.503 1.00 93.81 121 LEU A N 1
ATOM 979 C CA . LEU A 1 121 ? -9.310 4.908 4.287 1.00 93.81 121 LEU A CA 1
ATOM 980 C C . LEU A 1 121 ? -10.425 5.487 3.406 1.00 93.81 121 LEU A C 1
ATOM 982 O O . LEU A 1 121 ? -10.239 6.561 2.850 1.00 93.81 121 LEU A O 1
ATOM 986 N N . SER A 1 122 ? -11.593 4.832 3.329 1.00 92.88 122 SER A N 1
ATOM 987 C CA . SER A 1 122 ? -12.750 5.363 2.583 1.00 92.88 122 SER A CA 1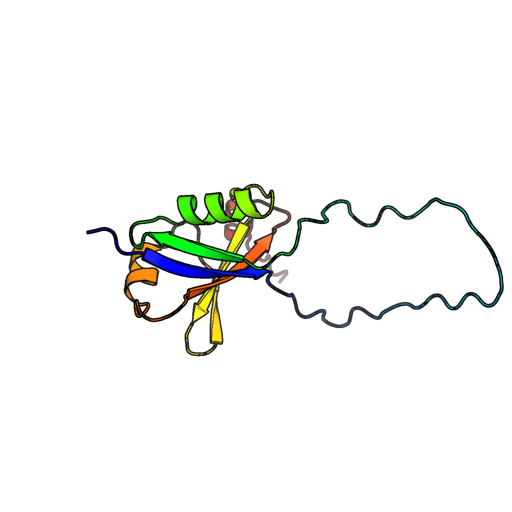
ATOM 988 C C . SER A 1 122 ? -13.200 6.703 3.151 1.00 92.88 122 SER A C 1
ATOM 990 O O . SER A 1 122 ? -13.320 7.673 2.412 1.00 92.88 122 SER A O 1
ATOM 992 N N . GLN A 1 123 ? -13.387 6.774 4.473 1.00 91.94 123 GLN A N 1
ATOM 993 C CA . GLN A 1 123 ? -13.763 8.021 5.136 1.00 91.94 123 GLN A CA 1
ATOM 994 C C . GLN A 1 123 ? -12.702 9.090 4.901 1.00 91.94 123 GLN A C 1
ATOM 996 O O . GLN A 1 123 ? -13.043 10.200 4.520 1.00 91.94 123 GLN A O 1
ATOM 1001 N N . PHE A 1 124 ? -11.424 8.744 5.073 1.00 92.25 124 PHE A N 1
ATOM 1002 C CA . PHE A 1 124 ? -10.311 9.661 4.858 1.00 92.25 124 PHE A CA 1
ATOM 1003 C C . PHE A 1 124 ? -10.273 10.227 3.428 1.00 92.25 124 PHE A C 1
ATOM 1005 O O . PHE A 1 124 ? -10.073 11.424 3.248 1.00 92.25 124 PHE A O 1
ATOM 1012 N N . GLU A 1 125 ? -10.474 9.388 2.409 1.00 89.94 125 GLU A N 1
ATOM 1013 C CA . GLU A 1 125 ? -10.487 9.801 0.999 1.00 89.94 125 GLU A CA 1
ATOM 1014 C C . GLU A 1 125 ? -11.698 10.681 0.639 1.00 89.94 125 GLU A C 1
ATOM 1016 O O . GLU A 1 125 ? -11.612 11.483 -0.292 1.00 89.94 125 GLU A O 1
ATOM 1021 N N . GLU A 1 126 ? -12.803 10.551 1.375 1.00 90.31 126 GLU A N 1
ATOM 1022 C CA . GLU A 1 126 ? -14.036 11.329 1.203 1.00 90.31 126 GLU A CA 1
ATOM 1023 C C . GLU A 1 126 ? -14.031 12.657 1.984 1.00 90.31 126 GLU A C 1
ATOM 1025 O O . GLU A 1 126 ? -14.898 13.507 1.761 1.00 90.31 126 GLU A O 1
ATOM 1030 N N . MET A 1 127 ? -13.062 12.879 2.882 1.00 87.44 127 MET A N 1
ATOM 1031 C CA . MET A 1 127 ? -12.966 14.125 3.644 1.00 87.44 127 MET A CA 1
ATOM 1032 C C . MET A 1 127 ? -12.636 15.308 2.727 1.00 87.44 127 MET A C 1
ATOM 1034 O O . MET A 1 127 ? -11.599 15.350 2.064 1.00 87.44 127 MET A O 1
ATOM 1038 N N . VAL A 1 128 ? -13.501 16.321 2.753 1.00 78.69 128 VAL A N 1
ATOM 1039 C CA . VAL A 1 128 ? -13.280 17.606 2.085 1.00 78.69 128 VAL A CA 1
ATOM 1040 C C . VAL A 1 128 ? -12.931 18.651 3.140 1.00 78.69 128 VAL A C 1
ATOM 1042 O O . VAL A 1 128 ? -13.636 18.804 4.138 1.00 78.69 128 VAL A O 1
ATOM 1045 N N . LEU A 1 129 ? -11.842 19.386 2.920 1.00 76.75 129 LEU A N 1
ATOM 1046 C CA . LEU A 1 129 ? -11.497 20.550 3.732 1.00 76.75 129 LEU A CA 1
ATOM 1047 C C . LEU A 1 129 ? -12.557 21.638 3.529 1.00 76.75 129 LEU A C 1
ATOM 1049 O O . LEU A 1 129 ? -12.666 22.208 2.444 1.00 76.75 129 LEU A O 1
ATOM 1053 N N . TYR A 1 130 ? -13.315 21.947 4.579 1.00 74.62 130 TYR A N 1
ATOM 1054 C CA . TYR A 1 130 ? -14.169 23.129 4.598 1.00 74.62 130 TYR A CA 1
ATOM 1055 C C . TYR A 1 130 ? -13.301 24.378 4.783 1.00 74.62 130 TYR A C 1
ATOM 1057 O O . TYR A 1 130 ? -12.687 24.569 5.830 1.00 74.62 130 TYR A O 1
ATOM 1065 N N . GLN A 1 131 ? -13.248 25.225 3.756 1.00 67.25 131 GLN A N 1
ATOM 1066 C CA . GLN A 1 131 ? -12.673 26.566 3.845 1.00 67.25 131 GLN A CA 1
ATOM 1067 C C . GLN A 1 131 ? -13.766 27.496 4.386 1.00 67.25 131 GLN A C 1
ATOM 1069 O O . GLN A 1 131 ? -14.786 27.685 3.722 1.00 67.25 131 GLN A O 1
ATOM 1074 N N . TYR A 1 132 ? -13.591 28.038 5.593 1.00 62.84 132 TYR A N 1
ATOM 1075 C CA . TYR A 1 132 ? -14.422 29.153 6.054 1.00 62.84 132 TYR A CA 1
ATOM 1076 C C . TYR A 1 132 ? -14.040 30.391 5.235 1.00 62.84 132 TYR A C 1
ATOM 1078 O O . TYR A 1 132 ? -12.887 30.822 5.280 1.00 62.84 132 TYR A O 1
ATOM 1086 N N . GLY A 1 133 ? -14.990 30.890 4.441 1.00 56.72 133 GLY A N 1
ATOM 1087 C CA . GLY A 1 133 ? -14.905 32.174 3.740 1.00 56.72 133 GLY A CA 1
ATOM 1088 C C . GLY A 1 133 ? -15.463 33.317 4.571 1.00 56.72 133 GLY A C 1
ATOM 1089 O O . GLY A 1 133 ? -16.290 33.038 5.470 1.00 56.72 133 GLY A O 1
#

Radius of gyration: 19.61 Å; chains: 1; bounding box: 32×50×60 Å

Organism: Ambrosiozyma monospora (NCBI:txid43982)

Foldseek 3Di:
DWAKAKAKEAADDDPPPDPPPDDPDDDDDDDDDDDDDPDDPPPQPRDIDIDIDTLPDALQVVLVVVCVVRVHDSQQKWKWWQDPVRDTDTDANPDPSSVVSVPDDRVDHIYMYIDGHPDGSVVVVPDDDDDDD